Protein AF-A0A0P7I1W2-F1 (afdb_monomer)

pLDDT: mean 78.49, std 7.73, range [52.59, 88.12]

Radius of gyration: 16.08 Å; Cα contacts (8 Å, |Δi|>4): 115; chains: 1; bounding box: 38×24×48 Å

Solvent-accessible surface area (backbone atoms only — not comparable to full-atom values): 6612 Å² total; per-residue (Å²): 118,68,65,63,54,45,54,50,35,48,53,50,34,49,54,37,56,71,68,46,86,77,72,54,73,60,59,53,50,45,51,53,54,50,54,52,48,50,52,54,33,52,50,30,49,50,38,30,73,76,37,44,72,36,71,65,21,31,50,50,3,48,51,34,50,65,47,43,60,56,53,42,51,54,44,51,53,53,50,66,75,52,70,52,79,76,59,71,69,84,42,65,65,58,52,50,45,50,52,50,31,52,52,31,47,54,52,41,47,53,48,36,32,52,46,12,45,57,26,26,52,55,63,77,112

Organism: NCBI:txid154981

Structure (mmCIF, N/CA/C/O backbone):
data_AF-A0A0P7I1W2-F1
#
_entry.id   AF-A0A0P7I1W2-F1
#
loop_
_atom_site.group_PDB
_atom_site.id
_atom_site.type_symbol
_atom_site.label_atom_id
_atom_site.label_alt_id
_atom_site.label_comp_id
_atom_site.label_asym_id
_atom_site.label_entity_id
_atom_site.label_seq_id
_atom_site.pdbx_PDB_ins_code
_atom_site.Cartn_x
_atom_site.Cartn_y
_atom_site.Cartn_z
_atom_site.occupancy
_atom_site.B_iso_or_equiv
_atom_site.auth_seq_id
_atom_site.auth_comp_id
_atom_site.auth_asym_id
_atom_site.auth_atom_id
_atom_site.pdbx_PDB_model_num
ATOM 1 N N . MET A 1 1 ? 0.840 13.109 -11.749 1.00 54.84 1 MET A N 1
ATOM 2 C CA . MET A 1 1 ? -0.418 13.199 -10.965 1.00 54.84 1 MET A CA 1
ATOM 3 C C . MET A 1 1 ? -0.550 12.087 -9.918 1.00 54.84 1 MET A C 1
ATOM 5 O O . MET A 1 1 ? -1.004 12.370 -8.818 1.00 54.84 1 MET A O 1
ATOM 9 N N . THR A 1 2 ? -0.096 10.860 -10.191 1.00 66.50 2 THR A N 1
ATOM 10 C CA . THR A 1 2 ? -0.135 9.711 -9.257 1.00 66.50 2 THR A CA 1
ATOM 11 C C . THR A 1 2 ? 0.687 9.900 -7.969 1.00 66.50 2 THR A C 1
ATOM 13 O O . THR A 1 2 ? 0.259 9.456 -6.908 1.00 66.50 2 THR A O 1
ATOM 16 N N . TRP A 1 3 ? 1.806 10.633 -8.023 1.00 66.38 3 TRP A N 1
ATOM 17 C CA . TRP A 1 3 ? 2.705 10.883 -6.879 1.00 66.38 3 TRP A CA 1
ATOM 18 C C . TRP A 1 3 ? 2.076 11.669 -5.732 1.00 66.38 3 TRP A C 1
ATOM 20 O O . TRP A 1 3 ? 2.165 11.273 -4.572 1.00 66.38 3 TRP A O 1
ATOM 30 N N . LEU A 1 4 ? 1.413 12.778 -6.063 1.00 74.56 4 LEU A N 1
ATOM 31 C CA . LEU A 1 4 ? 0.773 13.643 -5.075 1.00 74.56 4 LEU A CA 1
ATOM 32 C C . LEU A 1 4 ? -0.343 12.884 -4.345 1.00 74.56 4 LEU A C 1
ATOM 34 O O . LEU A 1 4 ? -0.458 12.951 -3.125 1.00 74.56 4 LEU A O 1
ATOM 38 N N . ALA A 1 5 ? -1.130 12.111 -5.094 1.00 76.94 5 ALA A N 1
ATOM 39 C CA . ALA A 1 5 ? -2.203 11.295 -4.547 1.00 76.94 5 ALA A CA 1
ATOM 40 C C . ALA A 1 5 ? -1.674 10.134 -3.683 1.00 76.94 5 ALA A C 1
ATOM 42 O O . ALA A 1 5 ? -2.264 9.838 -2.642 1.00 76.94 5 ALA A O 1
ATOM 43 N N . LEU A 1 6 ? -0.537 9.524 -4.044 1.00 76.75 6 LEU A N 1
ATOM 44 C CA . LEU A 1 6 ? 0.138 8.525 -3.210 1.00 76.75 6 LEU A CA 1
ATOM 45 C C . LEU A 1 6 ? 0.609 9.146 -1.881 1.00 76.75 6 LEU A C 1
ATOM 47 O O . LEU A 1 6 ? 0.318 8.609 -0.817 1.00 76.75 6 LEU A O 1
ATOM 51 N N . LEU A 1 7 ? 1.248 10.319 -1.906 1.00 77.56 7 LEU A N 1
ATOM 52 C CA . LEU A 1 7 ? 1.680 11.026 -0.690 1.00 77.56 7 LEU A CA 1
ATOM 53 C C . LEU A 1 7 ? 0.501 11.437 0.206 1.00 77.56 7 LEU A C 1
ATOM 55 O O . LEU A 1 7 ? 0.543 11.235 1.420 1.00 77.56 7 LEU A O 1
ATOM 59 N N . LEU A 1 8 ? -0.574 11.962 -0.383 1.00 82.94 8 LEU A N 1
ATOM 60 C CA . LEU A 1 8 ? -1.772 12.373 0.353 1.00 82.94 8 LEU A CA 1
ATOM 61 C C . LEU A 1 8 ? -2.474 11.180 1.011 1.00 82.94 8 LEU A C 1
ATOM 63 O O . LEU A 1 8 ? -2.776 11.230 2.202 1.00 82.94 8 LEU A O 1
ATOM 67 N N . THR A 1 9 ? -2.689 10.084 0.278 1.00 82.19 9 THR A N 1
ATOM 68 C CA . THR A 1 9 ? -3.310 8.864 0.834 1.00 82.19 9 THR A CA 1
ATOM 69 C C . THR A 1 9 ? -2.477 8.256 1.962 1.00 82.19 9 THR A C 1
ATOM 71 O O . THR A 1 9 ? -3.031 7.772 2.949 1.00 82.19 9 THR A O 1
ATOM 74 N N . SER A 1 10 ? -1.154 8.376 1.881 1.00 80.25 10 SER A N 1
ATOM 75 C CA . SER A 1 10 ? -0.213 7.966 2.930 1.00 80.25 10 SER A CA 1
ATOM 76 C C . SER A 1 10 ? -0.321 8.810 4.189 1.00 80.25 10 SER A C 1
ATOM 78 O O . SER A 1 10 ? -0.416 8.273 5.293 1.00 80.25 10 SER A O 1
ATOM 80 N N . ALA A 1 11 ? -0.346 10.134 4.026 1.00 82.75 11 ALA A N 1
ATOM 81 C CA . ALA A 1 11 ? -0.528 11.066 5.129 1.00 82.75 11 ALA A CA 1
ATOM 82 C C . ALA A 1 11 ? -1.878 10.834 5.824 1.00 82.75 11 ALA A C 1
ATOM 84 O O . ALA A 1 11 ? -1.945 10.785 7.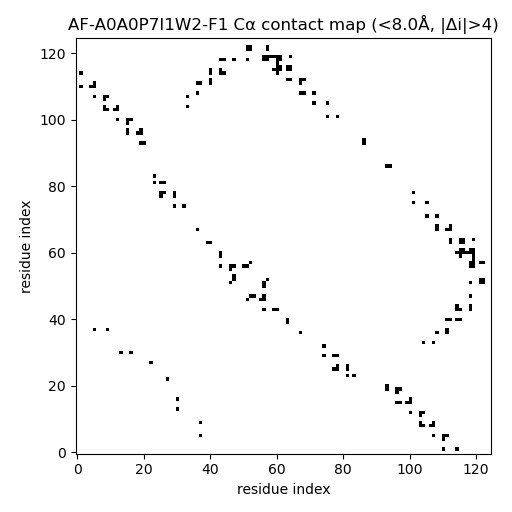053 1.00 82.75 11 ALA A O 1
ATOM 85 N N . ILE A 1 12 ? -2.942 10.602 5.047 1.00 86.50 12 ILE A N 1
ATOM 86 C CA . ILE A 1 12 ? -4.278 10.275 5.559 1.00 86.50 12 ILE A CA 1
ATOM 87 C C . ILE A 1 12 ? -4.262 8.948 6.329 1.00 86.50 12 ILE A C 1
ATOM 89 O O . ILE A 1 12 ? -4.732 8.904 7.466 1.00 86.50 12 ILE A O 1
ATOM 93 N N . ALA A 1 13 ? -3.682 7.882 5.767 1.00 84.69 13 ALA A N 1
ATOM 94 C CA . ALA A 1 13 ? -3.560 6.590 6.446 1.00 84.69 13 ALA A CA 1
ATOM 95 C C . ALA A 1 13 ? -2.760 6.703 7.758 1.00 84.69 13 ALA A C 1
ATOM 97 O O . ALA A 1 13 ? -3.140 6.105 8.766 1.00 84.69 13 ALA A O 1
ATOM 98 N N . GLY A 1 14 ? -1.705 7.525 7.772 1.00 82.88 14 GLY A N 1
ATOM 99 C CA . GLY A 1 14 ? -0.946 7.868 8.973 1.00 82.88 14 GLY A CA 1
ATOM 100 C C . GLY A 1 14 ? -1.796 8.565 10.027 1.00 82.88 14 GLY A C 1
ATOM 101 O O . GLY A 1 14 ? -1.882 8.090 11.159 1.00 82.88 14 GLY A O 1
ATOM 102 N N . MET A 1 15 ? -2.486 9.648 9.665 1.00 88.12 15 MET A N 1
ATOM 103 C CA . MET A 1 15 ? -3.370 10.372 10.585 1.00 88.12 15 MET A CA 1
ATOM 104 C C . MET A 1 15 ? -4.460 9.467 11.174 1.00 88.12 15 MET A C 1
ATOM 106 O O . MET A 1 15 ? -4.698 9.496 12.383 1.00 88.12 15 MET A O 1
ATOM 110 N N . LEU A 1 16 ? -5.080 8.621 10.346 1.00 86.12 16 LEU A N 1
ATOM 111 C CA . LEU A 1 16 ? -6.083 7.649 10.782 1.00 86.12 16 LEU A CA 1
ATOM 112 C C . LEU A 1 16 ? -5.489 6.635 11.762 1.00 86.12 16 LEU A C 1
ATOM 114 O O . LEU A 1 16 ? -6.056 6.424 12.833 1.00 86.12 16 LEU A O 1
ATOM 118 N N . TYR A 1 17 ? -4.310 6.084 11.463 1.00 85.19 17 TYR A N 1
ATOM 119 C CA . TYR A 1 17 ? -3.590 5.196 12.376 1.00 85.19 17 TYR A CA 1
ATOM 120 C C . TYR A 1 17 ? -3.315 5.858 13.734 1.00 85.19 17 TYR A C 1
ATOM 122 O O . TYR A 1 17 ? -3.515 5.231 14.778 1.00 85.19 17 TYR A O 1
ATOM 130 N N . TYR A 1 18 ? -2.930 7.140 13.751 1.00 85.31 18 TYR A N 1
ATOM 131 C CA . TYR A 1 18 ? -2.705 7.864 15.002 1.00 85.31 18 TYR A CA 1
ATOM 132 C C . TYR A 1 18 ? -3.986 8.080 15.823 1.00 85.31 18 TYR A C 1
ATOM 134 O O . TYR A 1 18 ? -3.926 8.052 17.055 1.00 85.31 18 TYR A O 1
ATOM 142 N N . LYS A 1 19 ? -5.142 8.227 15.163 1.00 84.88 19 LYS A N 1
ATOM 143 C CA . LYS A 1 19 ? -6.465 8.402 15.792 1.00 84.88 19 LYS A CA 1
ATOM 144 C C . LYS A 1 19 ? -7.087 7.102 16.324 1.00 84.88 19 LYS A C 1
ATOM 146 O O . LYS A 1 19 ? -8.012 7.171 17.138 1.00 84.88 19 LYS A O 1
ATOM 151 N N . ILE A 1 20 ? -6.588 5.933 15.912 1.00 81.12 20 ILE A N 1
ATOM 152 C CA . ILE A 1 20 ? -7.013 4.635 16.453 1.00 81.12 20 ILE A CA 1
ATOM 153 C C . ILE A 1 20 ? -6.478 4.495 17.887 1.00 81.12 20 ILE A C 1
ATOM 155 O O . ILE A 1 20 ? -5.266 4.359 18.098 1.00 81.12 20 ILE A O 1
ATOM 159 N N . LYS A 1 21 ? -7.389 4.505 18.874 1.00 73.12 21 LYS A N 1
ATOM 160 C CA . LYS A 1 21 ? -7.049 4.410 20.309 1.00 73.12 21 LYS A CA 1
ATOM 161 C C . LYS A 1 21 ? -6.487 3.038 20.684 1.00 73.12 21 LYS A C 1
ATOM 163 O O . LYS A 1 21 ? -5.510 2.945 21.420 1.00 73.12 21 LYS A O 1
ATOM 168 N N . VAL A 1 22 ? -7.088 1.964 20.169 1.00 73.50 22 VAL A N 1
ATOM 169 C CA . VAL A 1 22 ? -6.646 0.585 20.421 1.00 73.50 22 VAL A CA 1
ATOM 170 C C . VAL A 1 22 ? -5.996 0.050 19.157 1.00 73.50 22 VAL A C 1
ATOM 172 O O . VAL A 1 22 ? -6.685 -0.186 18.171 1.00 73.50 22 VAL A O 1
ATOM 175 N N . ARG A 1 23 ? -4.674 -0.157 19.186 1.00 74.94 23 ARG A N 1
ATOM 176 C CA . ARG A 1 23 ? -3.897 -0.639 18.032 1.00 74.94 23 ARG A CA 1
ATOM 177 C C . ARG A 1 23 ? -3.497 -2.108 18.208 1.00 74.94 23 ARG A C 1
ATOM 179 O O . ARG A 1 23 ? -2.416 -2.393 18.750 1.00 74.94 23 ARG A O 1
ATOM 186 N N . PRO A 1 24 ? -4.345 -3.061 17.766 1.00 75.69 24 PRO A N 1
ATOM 187 C CA . PRO A 1 24 ? -3.978 -4.466 17.722 1.00 75.69 24 PRO A CA 1
ATOM 188 C C . PRO A 1 24 ? -2.647 -4.647 16.993 1.00 75.69 24 PRO A C 1
ATOM 190 O O . PRO A 1 24 ? -2.320 -3.898 16.071 1.00 75.69 24 PRO A O 1
ATOM 193 N N . ARG A 1 25 ? -1.884 -5.675 17.376 1.00 79.06 25 ARG A N 1
ATOM 194 C CA . ARG A 1 25 ? -0.582 -5.987 16.761 1.00 79.06 25 ARG A CA 1
ATOM 195 C C . ARG A 1 25 ? -0.670 -6.071 15.232 1.00 79.06 25 ARG A C 1
ATOM 197 O O . ARG A 1 25 ? 0.234 -5.613 14.550 1.00 79.06 25 ARG A O 1
ATOM 204 N N . ARG A 1 26 ? -1.792 -6.567 14.703 1.00 78.88 26 ARG A N 1
ATOM 205 C CA . ARG A 1 26 ? -2.051 -6.658 13.260 1.00 78.88 26 ARG A CA 1
ATOM 206 C C . ARG A 1 26 ? -2.199 -5.299 12.565 1.00 78.88 26 ARG A C 1
ATOM 208 O O . ARG A 1 26 ? -1.634 -5.110 11.502 1.00 78.88 26 ARG A O 1
ATOM 215 N N . VAL A 1 27 ? -2.859 -4.329 13.202 1.00 78.12 27 VAL A N 1
ATOM 216 C CA . VAL A 1 27 ? -2.985 -2.949 12.684 1.00 78.12 27 VAL A CA 1
ATOM 217 C C . VAL A 1 27 ? -1.626 -2.250 12.663 1.00 78.12 27 VAL A C 1
ATOM 219 O O . VAL A 1 27 ? -1.312 -1.520 11.731 1.00 78.12 27 VAL A O 1
ATOM 222 N N . ARG A 1 28 ? -0.788 -2.524 13.671 1.00 82.00 28 ARG A N 1
ATOM 223 C CA . ARG A 1 28 ? 0.616 -2.092 13.699 1.00 82.00 28 ARG A CA 1
ATOM 224 C C . ARG A 1 28 ? 1.414 -2.667 12.531 1.00 82.00 28 ARG A C 1
ATOM 226 O O . ARG A 1 28 ? 2.087 -1.915 11.842 1.00 82.00 28 ARG A O 1
ATOM 233 N N . ILE A 1 29 ? 1.326 -3.978 12.307 1.00 83.12 29 ILE A N 1
ATOM 234 C CA . ILE A 1 29 ? 2.027 -4.652 11.204 1.00 83.12 29 ILE A CA 1
ATOM 235 C C . ILE A 1 29 ? 1.579 -4.076 9.858 1.00 83.12 29 ILE A C 1
ATOM 237 O O . ILE A 1 29 ? 2.426 -3.664 9.074 1.00 83.12 29 ILE A O 1
ATOM 241 N N . SER A 1 30 ? 0.268 -3.956 9.644 1.00 82.69 30 SER A N 1
ATOM 242 C CA . SER A 1 30 ? -0.314 -3.352 8.442 1.00 82.69 30 SER A CA 1
ATOM 243 C C . SER A 1 30 ? 0.213 -1.940 8.171 1.00 82.69 30 SER A C 1
ATOM 245 O O . SER A 1 30 ? 0.600 -1.608 7.051 1.00 82.69 30 SER A O 1
ATOM 247 N N . PHE A 1 31 ? 0.316 -1.116 9.217 1.00 81.88 31 PHE A N 1
ATOM 248 C CA . PHE A 1 31 ? 0.881 0.223 9.101 1.00 81.88 31 PHE A CA 1
ATOM 249 C C . PHE A 1 31 ? 2.336 0.201 8.601 1.00 81.88 31 PHE A C 1
ATOM 251 O O . PHE A 1 31 ? 2.664 0.912 7.653 1.00 81.88 31 PHE A O 1
ATOM 258 N N . TYR A 1 32 ? 3.199 -0.646 9.176 1.00 83.44 32 TYR A N 1
ATOM 259 C CA . TYR A 1 32 ? 4.595 -0.766 8.733 1.00 83.44 32 TYR A CA 1
ATOM 260 C C . TYR A 1 32 ? 4.727 -1.337 7.318 1.00 83.44 32 TYR A C 1
ATOM 262 O O . TYR A 1 32 ? 5.548 -0.847 6.544 1.00 83.44 32 TYR A O 1
ATOM 270 N N . VAL A 1 33 ? 3.898 -2.320 6.953 1.00 83.12 33 VAL A N 1
ATOM 271 C CA . VAL A 1 33 ? 3.821 -2.837 5.576 1.00 83.12 33 VAL A CA 1
ATOM 272 C C . VAL A 1 33 ? 3.497 -1.700 4.606 1.00 83.12 33 VAL A C 1
ATOM 274 O O . VAL A 1 33 ? 4.138 -1.569 3.565 1.00 83.12 33 VAL A O 1
ATOM 277 N N . GLY A 1 34 ? 2.576 -0.812 4.983 1.00 76.50 34 GLY A N 1
ATOM 278 C CA . GLY A 1 34 ? 2.259 0.379 4.206 1.00 76.50 34 GLY A CA 1
ATOM 279 C C . GLY A 1 34 ? 3.417 1.343 4.002 1.00 76.50 34 GLY A C 1
ATOM 280 O O . GLY A 1 34 ? 3.611 1.830 2.890 1.00 76.50 34 GLY A O 1
ATOM 281 N N . VAL A 1 35 ? 4.209 1.585 5.046 1.00 80.44 35 VAL A N 1
ATOM 282 C CA . VAL A 1 35 ? 5.410 2.432 4.964 1.00 80.44 35 VAL A CA 1
ATOM 283 C C . VAL A 1 35 ? 6.447 1.830 4.009 1.00 80.44 35 VAL A C 1
ATOM 285 O O . VAL A 1 35 ? 7.016 2.547 3.188 1.00 80.44 35 VAL A O 1
ATOM 288 N N . ILE A 1 36 ? 6.664 0.514 4.065 1.00 82.38 36 ILE A N 1
ATOM 289 C CA . ILE A 1 36 ? 7.610 -0.175 3.172 1.00 82.38 36 ILE A CA 1
ATOM 290 C C . ILE A 1 36 ? 7.148 -0.081 1.713 1.00 82.38 36 ILE A C 1
ATOM 292 O O . ILE A 1 36 ? 7.942 0.204 0.817 1.00 82.38 36 ILE A O 1
ATOM 296 N N . GLN A 1 37 ? 5.853 -0.266 1.473 1.00 77.69 37 GLN A N 1
ATOM 297 C CA . GLN A 1 37 ? 5.261 -0.219 0.138 1.00 77.69 37 GLN A CA 1
ATOM 298 C C . GLN A 1 37 ? 5.322 1.173 -0.493 1.00 77.69 37 GLN A C 1
ATOM 300 O O . GLN A 1 37 ? 5.584 1.302 -1.686 1.00 77.69 37 GLN A O 1
ATOM 305 N N . LEU A 1 38 ? 5.169 2.221 0.317 1.00 76.75 38 LEU A N 1
ATOM 306 C CA . LEU A 1 38 ? 5.456 3.596 -0.088 1.00 76.75 38 LEU A CA 1
ATOM 307 C C . LEU A 1 38 ? 6.902 3.798 -0.516 1.00 76.75 38 LEU A C 1
ATOM 309 O O . LEU A 1 38 ? 7.151 4.429 -1.544 1.00 76.75 38 LEU A O 1
ATOM 313 N N . GLY A 1 39 ? 7.844 3.267 0.267 1.00 80.38 39 GLY A N 1
ATOM 314 C CA . GLY A 1 39 ? 9.266 3.315 -0.056 1.00 80.38 39 GLY A CA 1
ATOM 315 C C . GLY A 1 39 ? 9.554 2.662 -1.407 1.00 80.38 39 GLY A C 1
ATOM 316 O O . GLY A 1 39 ? 10.172 3.285 -2.265 1.00 80.38 39 GLY A O 1
ATOM 317 N N . LEU A 1 40 ? 9.025 1.457 -1.634 1.00 78.19 40 LEU A N 1
ATOM 318 C CA . LEU A 1 40 ? 9.159 0.719 -2.897 1.00 78.19 40 LEU A CA 1
ATOM 319 C C . LEU A 1 40 ? 8.518 1.448 -4.087 1.00 78.19 40 LEU A C 1
ATOM 321 O O . LEU A 1 40 ? 9.137 1.555 -5.148 1.00 78.19 40 LEU A O 1
ATOM 325 N N . GLY A 1 41 ? 7.307 1.988 -3.920 1.00 75.56 41 GLY A N 1
ATOM 326 C CA . GLY A 1 41 ? 6.639 2.776 -4.958 1.00 75.56 41 GLY A CA 1
ATOM 327 C C . GLY A 1 41 ? 7.423 4.043 -5.314 1.00 75.56 41 GLY A C 1
ATOM 328 O O . GLY A 1 41 ? 7.606 4.354 -6.489 1.00 75.56 41 GLY A O 1
ATOM 329 N N . SER A 1 42 ? 7.970 4.733 -4.311 1.00 78.19 42 SER A N 1
ATOM 330 C CA . SER A 1 42 ? 8.790 5.939 -4.503 1.00 78.19 42 SER A CA 1
ATOM 331 C C . SER A 1 42 ? 10.146 5.627 -5.147 1.00 78.19 42 SER A C 1
ATOM 333 O O . SER A 1 42 ? 10.628 6.388 -5.977 1.00 78.19 42 SER A O 1
ATOM 335 N N . LEU A 1 43 ? 10.753 4.482 -4.824 1.00 77.19 43 LEU A N 1
ATOM 336 C CA . LEU A 1 43 ? 11.964 3.991 -5.491 1.00 77.19 43 LEU A CA 1
ATOM 337 C C . LEU A 1 43 ? 11.710 3.672 -6.966 1.00 77.19 43 LEU A C 1
ATOM 339 O O . LEU A 1 43 ? 12.501 4.055 -7.825 1.00 77.19 43 LEU A O 1
ATOM 343 N N . SER A 1 44 ? 10.577 3.029 -7.260 1.00 77.00 44 SER A N 1
ATOM 344 C CA . SER A 1 44 ? 10.150 2.730 -8.635 1.00 77.00 44 SER A CA 1
ATOM 345 C C . SER A 1 44 ? 9.942 4.009 -9.446 1.00 77.00 44 SER A C 1
ATOM 347 O O . SER A 1 44 ? 10.364 4.078 -10.599 1.00 77.00 44 SER A O 1
ATOM 349 N N . ALA A 1 45 ? 9.356 5.037 -8.819 1.00 73.62 45 ALA A N 1
ATOM 350 C CA . ALA A 1 45 ? 9.249 6.399 -9.348 1.00 73.62 45 ALA A CA 1
ATOM 351 C C . ALA A 1 45 ? 10.584 6.943 -9.809 1.00 73.62 45 ALA A C 1
ATOM 353 O O . ALA A 1 45 ? 10.751 7.412 -10.928 1.00 73.62 45 ALA A O 1
ATOM 354 N N . LEU A 1 46 ? 11.527 6.915 -8.874 1.00 78.88 46 LEU A N 1
ATOM 355 C CA . LEU A 1 46 ? 12.752 7.658 -8.990 1.00 78.88 46 LEU A CA 1
ATOM 356 C C . LEU A 1 46 ? 13.618 7.002 -10.058 1.00 78.88 46 LEU A C 1
ATOM 358 O O . LEU A 1 46 ? 14.083 7.682 -10.969 1.00 78.88 46 LEU A O 1
ATOM 362 N N . ALA A 1 47 ? 13.722 5.670 -10.012 1.00 75.12 47 ALA A N 1
ATOM 363 C CA . ALA A 1 47 ? 14.423 4.879 -11.014 1.00 75.12 47 ALA A CA 1
ATOM 364 C C . ALA A 1 47 ? 13.899 5.158 -12.433 1.00 75.12 47 ALA A C 1
ATOM 366 O O . ALA A 1 47 ? 14.685 5.401 -13.347 1.00 75.12 47 ALA A O 1
ATOM 367 N N . THR A 1 48 ? 12.579 5.217 -12.611 1.00 74.75 48 THR A N 1
ATOM 368 C CA . THR A 1 48 ? 11.970 5.455 -13.930 1.00 74.75 48 THR A CA 1
ATOM 369 C C . THR A 1 48 ? 12.054 6.899 -14.401 1.00 74.75 48 THR A C 1
ATOM 371 O O . THR A 1 48 ? 12.193 7.126 -15.597 1.00 74.75 48 THR A O 1
ATOM 374 N N . THR A 1 49 ? 12.046 7.880 -13.495 1.00 77.50 49 THR A N 1
ATOM 375 C CA . THR A 1 49 ? 12.288 9.284 -13.870 1.00 77.50 49 THR A CA 1
ATOM 376 C C . THR A 1 49 ? 13.735 9.560 -14.275 1.00 77.50 49 THR A C 1
ATOM 378 O O . THR A 1 49 ? 13.964 10.384 -15.153 1.00 77.50 49 THR A O 1
ATOM 381 N N . ILE A 1 50 ? 14.707 8.881 -13.654 1.00 79.75 50 ILE A N 1
ATOM 382 C CA . ILE A 1 50 ? 16.137 9.086 -13.928 1.00 79.75 50 ILE A CA 1
ATOM 383 C C . ILE A 1 50 ? 16.583 8.267 -15.146 1.00 79.75 50 ILE A C 1
ATOM 385 O O . ILE A 1 50 ? 17.354 8.755 -15.968 1.00 79.75 50 ILE A O 1
ATOM 389 N N . ALA A 1 51 ? 16.113 7.023 -15.269 1.00 73.31 51 ALA A N 1
ATOM 390 C CA . ALA A 1 51 ? 16.507 6.109 -16.335 1.00 73.31 51 ALA A CA 1
ATOM 391 C C . ALA A 1 51 ? 15.339 5.166 -16.707 1.00 73.31 51 ALA A C 1
ATOM 393 O O . ALA A 1 51 ? 15.262 4.039 -16.201 1.00 73.31 51 ALA A O 1
ATOM 394 N N . PRO A 1 52 ? 14.418 5.598 -17.589 1.00 68.69 52 PRO A N 1
ATOM 395 C CA . PRO A 1 52 ? 13.143 4.913 -17.830 1.00 68.69 52 PRO A CA 1
ATOM 396 C C . PRO A 1 52 ? 13.274 3.502 -18.420 1.00 68.69 52 PRO A C 1
ATOM 398 O O . PRO A 1 52 ? 12.448 2.653 -18.114 1.00 68.69 52 PRO A O 1
ATOM 401 N N . ILE A 1 53 ? 14.329 3.231 -19.195 1.00 74.12 53 ILE A N 1
ATOM 402 C CA . ILE A 1 53 ? 14.558 1.943 -19.888 1.00 74.12 53 ILE A CA 1
ATOM 403 C C . ILE A 1 53 ? 15.745 1.183 -19.260 1.00 74.12 53 ILE A C 1
ATOM 405 O O . ILE A 1 53 ? 16.343 0.293 -19.858 1.00 74.12 53 ILE A O 1
ATOM 409 N N . SER A 1 54 ? 16.164 1.547 -18.043 1.00 76.50 54 SER A N 1
ATOM 410 C CA . SER A 1 54 ? 17.252 0.810 -17.396 1.00 76.50 54 SER A CA 1
ATOM 411 C C . SER A 1 54 ? 16.771 -0.567 -16.915 1.00 76.50 54 SER A C 1
ATOM 413 O O . SER A 1 54 ? 15.646 -0.676 -16.416 1.00 76.50 54 SER A O 1
ATOM 415 N N . PRO A 1 55 ? 17.623 -1.611 -16.953 1.00 76.19 55 PRO A N 1
ATOM 416 C CA . PRO A 1 55 ? 17.283 -2.928 -16.409 1.00 76.19 55 PRO A CA 1
ATOM 417 C C . PRO A 1 55 ? 16.817 -2.858 -14.950 1.00 76.19 55 PRO A C 1
ATOM 419 O O . PRO A 1 55 ? 15.930 -3.597 -14.536 1.00 76.19 55 PRO A O 1
ATOM 422 N N . ILE A 1 56 ? 17.380 -1.924 -14.178 1.00 77.88 56 ILE A N 1
ATOM 423 C CA . ILE A 1 56 ? 17.038 -1.694 -12.772 1.00 77.88 56 ILE A CA 1
ATOM 424 C C . ILE A 1 56 ? 15.593 -1.195 -12.643 1.00 77.88 56 ILE A C 1
ATOM 426 O O . ILE A 1 56 ? 14.830 -1.733 -11.841 1.00 77.88 56 ILE A O 1
ATOM 430 N N . SER A 1 57 ? 15.191 -0.220 -13.461 1.00 72.38 57 SER A N 1
ATOM 431 C CA . SER A 1 57 ? 13.818 0.299 -13.502 1.00 72.38 57 SER A CA 1
ATOM 432 C C . SER A 1 57 ? 12.811 -0.793 -13.873 1.00 72.38 57 SER A C 1
ATOM 434 O O . SER A 1 57 ? 11.757 -0.899 -13.245 1.00 72.38 57 SER A O 1
ATOM 436 N N . CYS A 1 58 ? 13.173 -1.663 -1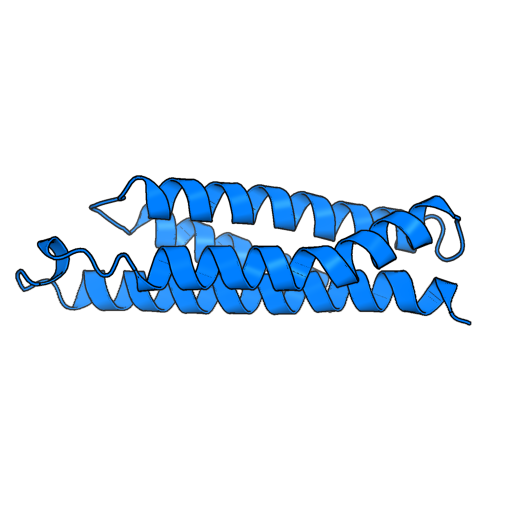4.820 1.00 78.25 58 CYS A N 1
ATOM 437 C CA . CYS A 1 58 ? 12.342 -2.783 -15.259 1.00 78.25 58 CYS A CA 1
ATOM 438 C C . CYS A 1 58 ? 12.187 -3.868 -14.195 1.00 78.25 58 CYS A C 1
ATOM 440 O O . CYS A 1 58 ? 11.082 -4.363 -13.975 1.00 78.25 58 CYS A O 1
ATOM 442 N N . VAL A 1 59 ? 13.272 -4.211 -13.497 1.00 80.44 59 VAL A N 1
ATOM 443 C CA . VAL A 1 59 ? 13.241 -5.185 -12.399 1.00 80.44 59 VAL A CA 1
ATOM 444 C C . VAL A 1 59 ? 12.387 -4.657 -11.250 1.00 80.44 59 VAL A C 1
ATOM 446 O O . VAL A 1 59 ? 11.501 -5.362 -10.778 1.00 80.44 59 VAL A O 1
ATOM 449 N N . ILE A 1 60 ? 12.593 -3.409 -10.824 1.00 80.31 60 ILE A N 1
ATOM 450 C CA . ILE A 1 60 ? 11.846 -2.819 -9.704 1.00 80.31 60 ILE A CA 1
ATOM 451 C C . ILE A 1 60 ? 10.355 -2.663 -10.059 1.00 80.31 60 ILE A C 1
ATOM 453 O O . ILE A 1 60 ? 9.491 -3.013 -9.251 1.00 80.31 60 ILE A O 1
ATOM 457 N N . GLY A 1 61 ? 10.044 -2.190 -11.271 1.00 78.31 61 GLY A N 1
ATOM 458 C CA . GLY A 1 61 ? 8.674 -2.100 -11.778 1.00 78.31 61 GLY A CA 1
ATOM 459 C C . GLY A 1 61 ? 7.995 -3.468 -11.851 1.00 78.31 61 GLY A C 1
ATOM 460 O O . GLY A 1 61 ? 6.915 -3.646 -11.292 1.00 78.31 61 GLY A O 1
ATOM 461 N N . GLY A 1 62 ? 8.654 -4.460 -12.458 1.00 80.88 62 GLY A N 1
ATOM 462 C CA . GLY A 1 62 ? 8.116 -5.812 -12.622 1.00 80.88 62 GLY A CA 1
ATOM 463 C C . GLY A 1 62 ? 7.888 -6.525 -11.291 1.00 80.88 62 GLY A C 1
ATOM 464 O O . GLY A 1 62 ? 6.799 -7.034 -11.038 1.00 80.88 62 GLY A O 1
ATOM 465 N N . VAL A 1 63 ? 8.871 -6.496 -10.388 1.00 82.25 63 VAL A N 1
ATOM 466 C CA . VAL A 1 63 ? 8.733 -7.047 -9.030 1.00 82.25 63 VAL A CA 1
ATOM 467 C C . VAL A 1 63 ? 7.557 -6.392 -8.305 1.00 82.25 63 VAL A C 1
ATOM 469 O O . VAL A 1 63 ? 6.736 -7.084 -7.702 1.00 82.25 63 VAL A O 1
ATOM 472 N N . GLY A 1 64 ? 7.424 -5.070 -8.413 1.00 81.38 64 GLY A N 1
ATOM 473 C CA . GLY A 1 64 ? 6.301 -4.335 -7.850 1.00 81.38 64 GLY A CA 1
ATOM 474 C C 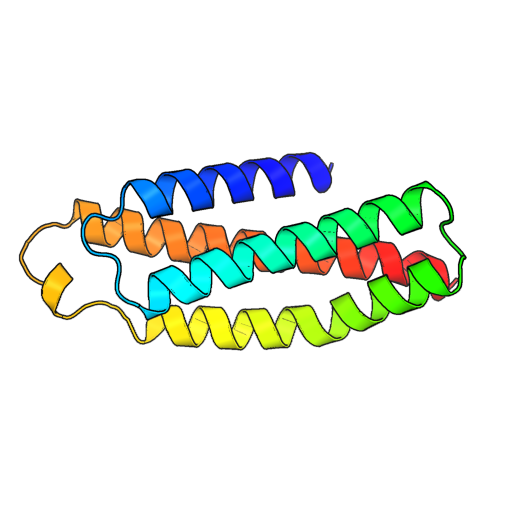. GLY A 1 64 ? 4.943 -4.762 -8.412 1.00 81.38 64 GLY A C 1
ATOM 475 O O . GLY A 1 64 ? 4.009 -4.947 -7.640 1.00 81.38 64 GLY A O 1
ATOM 476 N N . VAL A 1 65 ? 4.827 -5.000 -9.720 1.00 84.94 65 VAL A N 1
ATOM 477 C CA . VAL A 1 65 ? 3.581 -5.456 -10.364 1.00 84.94 65 VAL A CA 1
ATOM 478 C C . VAL A 1 65 ? 3.092 -6.793 -9.797 1.00 84.94 65 VAL A C 1
ATOM 480 O O . VAL A 1 65 ? 1.900 -6.934 -9.518 1.00 84.94 65 VAL A O 1
ATOM 483 N N . TYR A 1 66 ? 3.993 -7.754 -9.572 1.00 83.00 66 TYR A N 1
ATOM 484 C CA . TYR A 1 66 ? 3.625 -9.088 -9.080 1.00 83.00 66 TYR A CA 1
ATOM 485 C C . TYR A 1 66 ? 3.491 -9.163 -7.554 1.00 83.00 66 TYR A C 1
ATOM 487 O O . TYR A 1 66 ? 2.606 -9.848 -7.041 1.00 83.00 66 TYR A O 1
ATOM 495 N N . ILE A 1 67 ? 4.336 -8.449 -6.806 1.00 84.31 67 ILE A N 1
ATOM 496 C CA . ILE A 1 67 ? 4.341 -8.504 -5.338 1.00 84.31 67 ILE A CA 1
ATOM 497 C C . ILE A 1 67 ? 3.241 -7.621 -4.731 1.00 84.31 67 ILE A C 1
ATOM 499 O O . ILE A 1 67 ? 2.622 -8.006 -3.735 1.00 84.31 67 ILE A O 1
ATOM 503 N N . ASN A 1 68 ? 2.948 -6.458 -5.324 1.00 84.75 68 ASN A N 1
ATOM 504 C CA . ASN A 1 68 ? 1.940 -5.522 -4.820 1.00 84.75 68 ASN A CA 1
ATOM 505 C C . ASN A 1 68 ? 0.559 -6.168 -4.572 1.00 84.75 68 ASN A C 1
ATOM 507 O O . ASN A 1 68 ? 0.047 -5.997 -3.461 1.00 84.75 68 ASN A O 1
ATOM 511 N N . PRO A 1 69 ? -0.052 -6.932 -5.503 1.00 82.00 69 PRO A N 1
ATOM 512 C CA . PRO A 1 69 ? -1.352 -7.565 -5.263 1.00 82.00 69 PRO A CA 1
ATOM 513 C C . PRO A 1 69 ? -1.310 -8.623 -4.150 1.00 82.00 69 PRO A C 1
ATOM 515 O O . PRO A 1 69 ? -2.257 -8.710 -3.370 1.00 82.00 69 PRO A O 1
ATOM 518 N N . ILE A 1 70 ? -0.208 -9.370 -4.008 1.00 86.25 70 ILE A N 1
ATOM 519 C CA . ILE A 1 70 ? -0.046 -10.375 -2.943 1.00 86.25 70 ILE A CA 1
ATOM 520 C C . ILE A 1 70 ? 0.005 -9.692 -1.572 1.00 86.25 70 ILE A C 1
ATOM 522 O O . ILE A 1 70 ? -0.733 -10.070 -0.662 1.00 86.25 70 ILE A O 1
ATOM 526 N N . ILE A 1 71 ? 0.823 -8.643 -1.430 1.00 83.81 71 ILE A N 1
ATOM 527 C CA . ILE A 1 71 ? 0.910 -7.867 -0.183 1.00 83.81 71 ILE A CA 1
ATOM 528 C C . ILE A 1 71 ? -0.439 -7.215 0.143 1.00 83.81 71 ILE A C 1
ATOM 530 O O . ILE A 1 71 ? -0.860 -7.226 1.297 1.00 83.81 71 ILE A O 1
ATOM 534 N N . THR A 1 72 ? -1.135 -6.695 -0.871 1.00 84.44 72 THR A N 1
ATOM 535 C CA . THR A 1 72 ? -2.471 -6.097 -0.720 1.00 84.44 72 THR A CA 1
ATOM 536 C C . THR A 1 72 ? -3.473 -7.105 -0.172 1.00 84.44 72 THR A C 1
ATOM 538 O O . THR A 1 72 ? -4.196 -6.805 0.775 1.00 84.44 72 THR A O 1
ATOM 541 N N . LEU A 1 73 ? -3.499 -8.318 -0.731 1.00 84.81 73 LEU A N 1
ATOM 542 C CA . LEU A 1 73 ? -4.400 -9.374 -0.286 1.00 84.81 73 LEU A CA 1
ATOM 543 C C . LEU A 1 73 ? -4.124 -9.759 1.171 1.00 84.81 73 LEU A C 1
ATOM 545 O O . LEU A 1 73 ? -5.052 -9.826 1.977 1.00 84.81 73 LEU A O 1
ATOM 549 N N . ILE A 1 74 ? -2.851 -9.962 1.522 1.00 85.50 74 ILE A N 1
ATOM 550 C CA . ILE A 1 74 ? -2.442 -10.302 2.889 1.00 85.50 74 ILE A CA 1
ATOM 551 C C . ILE A 1 74 ? -2.853 -9.191 3.859 1.00 85.50 74 ILE A C 1
ATOM 553 O O . ILE A 1 74 ? -3.431 -9.486 4.904 1.00 85.50 74 ILE A O 1
ATOM 557 N N . ASP A 1 75 ? -2.605 -7.925 3.516 1.00 84.19 75 ASP A N 1
ATOM 558 C CA . ASP A 1 75 ? -2.916 -6.790 4.385 1.00 84.19 75 ASP A CA 1
ATOM 559 C C . ASP A 1 75 ? -4.425 -6.618 4.598 1.00 84.19 75 ASP A C 1
ATOM 561 O O . ASP A 1 75 ? -4.890 -6.487 5.731 1.00 84.19 75 ASP A O 1
ATOM 565 N N . VAL A 1 76 ? -5.216 -6.706 3.525 1.00 82.25 76 VAL A N 1
ATOM 566 C CA . VAL A 1 76 ? -6.680 -6.599 3.591 1.00 82.25 76 VAL A CA 1
ATOM 567 C C . VAL A 1 76 ? -7.276 -7.741 4.411 1.00 82.25 76 VAL A C 1
ATOM 569 O O . VAL A 1 76 ? -8.081 -7.488 5.307 1.00 82.25 76 VAL A O 1
ATOM 572 N N . VAL A 1 77 ? -6.851 -8.988 4.186 1.00 83.88 77 VAL A N 1
ATOM 573 C CA . VAL A 1 77 ? -7.303 -10.141 4.987 1.00 83.88 77 VAL A CA 1
ATOM 574 C C . VAL A 1 77 ? -6.903 -9.970 6.456 1.00 83.88 77 VAL A C 1
ATOM 576 O O . VAL A 1 77 ? -7.702 -10.214 7.367 1.00 83.88 77 VAL A O 1
ATOM 579 N N . MET A 1 78 ? -5.685 -9.490 6.711 1.00 81.88 78 MET A N 1
ATOM 580 C CA . MET A 1 78 ? -5.186 -9.252 8.060 1.00 81.88 78 MET A CA 1
ATOM 581 C C . MET A 1 78 ? -5.990 -8.168 8.791 1.00 81.88 78 MET A C 1
ATOM 583 O O . MET A 1 78 ? -6.292 -8.345 9.972 1.00 81.88 78 MET A O 1
ATOM 587 N N . LEU A 1 79 ? -6.376 -7.087 8.113 1.00 80.12 79 LEU A N 1
ATOM 588 C CA . LEU A 1 79 ? -7.195 -6.014 8.679 1.00 80.12 79 LEU A CA 1
ATOM 589 C C . LEU A 1 79 ? -8.660 -6.431 8.866 1.00 80.12 79 LEU A C 1
ATOM 591 O O . LEU A 1 79 ? -9.226 -6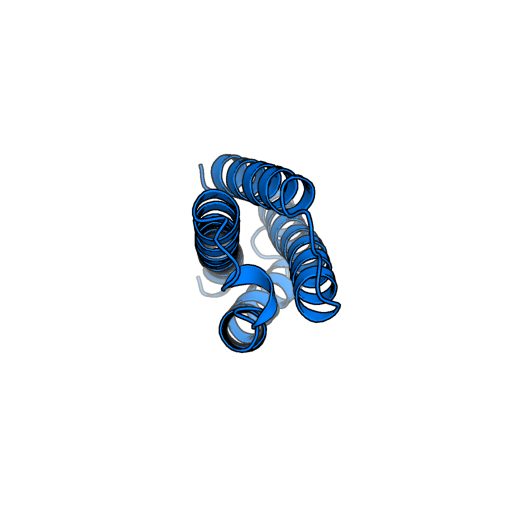.208 9.932 1.00 80.12 79 LEU A O 1
ATOM 595 N N . LEU A 1 80 ? -9.264 -7.109 7.887 1.00 77.62 80 LEU A N 1
ATOM 596 C CA . LEU A 1 80 ? -10.653 -7.578 7.981 1.00 77.62 80 LEU A CA 1
ATOM 597 C C . LEU A 1 80 ? -10.842 -8.629 9.083 1.00 77.62 80 LEU A C 1
ATOM 599 O O . LEU A 1 80 ? -11.860 -8.635 9.771 1.00 77.62 80 LEU A O 1
ATOM 603 N N . SER A 1 81 ? -9.834 -9.475 9.314 1.00 74.19 81 SER A N 1
ATOM 604 C CA . SER A 1 81 ? -9.834 -10.439 10.426 1.00 74.19 81 SER A CA 1
ATOM 605 C C . SER A 1 81 ? -9.744 -9.784 11.812 1.00 74.19 81 SER A C 1
ATOM 607 O O . SER A 1 81 ? -9.896 -10.457 12.833 1.00 74.19 81 SER A O 1
ATOM 609 N N . VAL A 1 82 ? -9.484 -8.475 11.865 1.00 67.81 82 VAL A N 1
ATOM 610 C CA . VAL A 1 82 ? -9.360 -7.681 13.085 1.00 67.81 82 VAL A CA 1
ATOM 611 C C . VAL A 1 82 ? -10.394 -6.573 13.046 1.00 67.81 82 VAL A C 1
ATOM 613 O O . VAL A 1 82 ? -10.078 -5.400 13.142 1.00 67.81 82 VAL A O 1
ATOM 616 N N . ILE A 1 83 ? -11.671 -6.930 12.980 1.00 63.69 83 ILE A N 1
ATOM 617 C CA . ILE A 1 83 ? -12.679 -6.084 13.618 1.00 63.69 83 ILE A CA 1
ATOM 618 C C . ILE A 1 83 ? -12.568 -6.432 15.101 1.00 63.69 83 ILE A C 1
ATOM 620 O O . ILE A 1 83 ? -13.084 -7.477 15.509 1.00 63.69 83 ILE A O 1
ATOM 624 N N . PRO A 1 84 ? -11.811 -5.669 15.915 1.00 58.62 84 PRO A N 1
ATOM 625 C CA . PRO A 1 84 ? -11.609 -6.036 17.301 1.00 58.62 84 PRO A CA 1
ATOM 626 C C . PRO A 1 84 ? -12.977 -6.185 17.955 1.00 58.62 84 PRO A C 1
ATOM 628 O O . PRO A 1 84 ? -13.800 -5.273 17.961 1.00 58.62 84 PRO A O 1
ATOM 631 N N . THR A 1 85 ? -13.193 -7.339 18.568 1.00 56.50 85 THR A N 1
ATOM 632 C CA . THR A 1 85 ? -14.310 -7.591 19.481 1.00 56.50 85 THR A CA 1
ATOM 633 C C . THR A 1 85 ? -14.394 -6.519 20.577 1.00 56.50 85 THR A C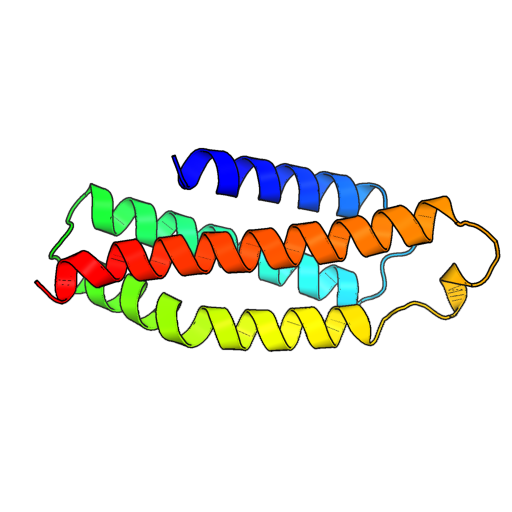 1
ATOM 635 O O . THR A 1 85 ? -15.474 -6.262 21.094 1.00 56.50 85 THR A O 1
ATOM 638 N N . LYS A 1 86 ? -13.288 -5.805 20.852 1.00 52.59 86 LYS A N 1
ATOM 639 C CA . LYS A 1 86 ? -13.219 -4.617 21.721 1.00 52.59 86 LYS A CA 1
ATOM 640 C C . LYS A 1 86 ? -13.769 -3.305 21.123 1.00 52.59 86 LYS A C 1
ATOM 642 O O . LYS A 1 86 ? -14.065 -2.410 21.900 1.00 52.59 86 LYS A O 1
ATOM 647 N N . LEU A 1 87 ? -13.933 -3.168 19.798 1.00 56.06 87 LEU A N 1
ATOM 648 C CA . LEU A 1 87 ? -14.649 -2.032 19.175 1.00 56.06 87 LEU A CA 1
ATOM 649 C C . LEU A 1 87 ? -16.175 -2.202 19.223 1.00 56.06 87 LEU A C 1
ATOM 651 O O . LEU A 1 87 ? -16.891 -1.235 18.986 1.00 56.06 87 LEU A O 1
ATOM 655 N N . ARG A 1 88 ? -16.692 -3.401 19.547 1.00 58.09 88 ARG A N 1
ATOM 656 C CA . ARG A 1 88 ? -18.144 -3.622 19.701 1.00 58.09 88 ARG A CA 1
ATOM 657 C C . ARG A 1 88 ? -18.748 -2.889 20.901 1.00 58.09 88 ARG A C 1
ATOM 659 O O . ARG A 1 88 ? -19.963 -2.745 20.955 1.00 58.09 88 ARG A O 1
ATOM 666 N N . ALA A 1 89 ? -17.933 -2.394 21.831 1.00 56.66 89 ALA A N 1
ATOM 667 C CA . ALA A 1 89 ? -18.398 -1.568 22.936 1.00 56.66 89 ALA A CA 1
ATOM 668 C C . ALA A 1 89 ? -18.543 -0.094 22.489 1.00 56.66 89 ALA A C 1
ATOM 670 O O . ALA A 1 89 ? -17.629 0.708 22.641 1.00 56.66 89 ALA A O 1
ATOM 671 N N . ASN A 1 90 ? -19.70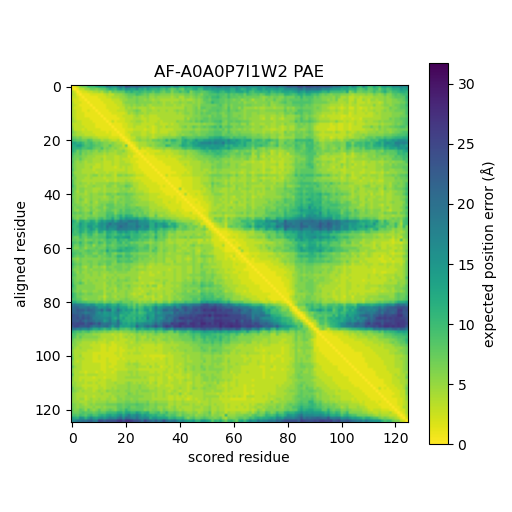3 0.238 21.912 1.00 58.06 90 ASN A N 1
ATOM 672 C CA . ASN A 1 90 ? -20.323 1.571 21.776 1.00 58.06 90 ASN A CA 1
ATOM 673 C C . ASN A 1 90 ? -19.614 2.742 21.063 1.00 58.06 90 ASN A C 1
ATOM 675 O O . ASN A 1 90 ? -20.269 3.760 20.841 1.00 58.06 90 ASN A O 1
ATOM 679 N N . ASP A 1 91 ? -18.364 2.641 20.618 1.00 73.50 91 ASP A N 1
ATOM 680 C CA . ASP A 1 91 ? -17.665 3.794 20.027 1.00 73.50 91 ASP A CA 1
ATOM 681 C C . ASP A 1 91 ? -17.751 3.792 18.482 1.00 73.50 91 ASP A C 1
ATOM 683 O O . ASP A 1 91 ? -16.789 3.480 17.773 1.00 73.50 91 ASP A O 1
ATOM 687 N N . ARG A 1 92 ? -18.939 4.122 17.934 1.00 77.69 92 ARG A N 1
ATOM 688 C CA . ARG A 1 92 ? -19.217 4.167 16.472 1.00 77.69 92 ARG A CA 1
ATOM 689 C C . ARG A 1 92 ? -18.165 4.965 15.692 1.00 77.69 92 ARG A C 1
ATOM 691 O O . ARG A 1 92 ? -17.816 4.600 14.571 1.00 77.69 92 ARG A O 1
ATOM 698 N N . LEU A 1 93 ? -17.623 6.017 16.305 1.00 81.38 93 LEU A N 1
ATOM 699 C CA . LEU A 1 93 ? -16.564 6.844 15.732 1.00 81.38 93 LEU A CA 1
ATOM 700 C C . LEU A 1 93 ? -15.266 6.054 15.505 1.00 81.38 93 LEU A C 1
ATOM 702 O O . LEU A 1 93 ? -14.626 6.211 14.471 1.00 81.38 93 LEU A O 1
ATOM 706 N N . GLN A 1 94 ? -14.877 5.181 16.436 1.00 79.44 94 GLN A N 1
ATOM 707 C CA . GLN A 1 94 ? -13.666 4.369 16.293 1.00 79.44 94 GLN A CA 1
ATOM 708 C C . GLN A 1 94 ? -13.833 3.279 15.227 1.00 79.44 94 GLN A C 1
ATOM 710 O O . GLN A 1 94 ? -12.884 2.999 14.498 1.00 79.44 94 GLN A O 1
ATOM 715 N N . ILE A 1 95 ? -15.037 2.710 15.086 1.00 80.19 95 ILE A N 1
ATOM 716 C CA . ILE A 1 95 ? -15.358 1.796 13.978 1.00 80.19 95 ILE A CA 1
ATOM 717 C C . ILE A 1 95 ? -15.224 2.533 12.642 1.00 80.19 95 ILE A C 1
ATOM 719 O O . ILE A 1 95 ? -14.589 2.022 11.725 1.00 80.19 95 ILE A O 1
ATOM 723 N N . LEU A 1 96 ? -15.757 3.753 12.546 1.00 84.31 96 LEU A N 1
ATOM 724 C CA . LEU A 1 96 ? -15.691 4.554 11.325 1.00 84.31 96 LEU A CA 1
ATOM 725 C C . LEU A 1 96 ? -14.249 4.943 10.965 1.00 84.31 96 LEU A C 1
ATOM 727 O O . LEU A 1 96 ? -13.857 4.810 9.810 1.00 84.31 96 LEU A O 1
ATOM 731 N N . ILE A 1 97 ? -13.430 5.331 11.950 1.00 85.50 97 ILE A N 1
ATOM 732 C CA . ILE A 1 97 ? -11.991 5.582 11.757 1.00 85.50 97 ILE A CA 1
ATOM 733 C C . ILE A 1 97 ? -11.272 4.308 11.293 1.00 85.50 97 ILE A C 1
ATOM 735 O O . ILE A 1 97 ? -10.412 4.376 10.417 1.00 85.50 97 ILE A O 1
ATOM 739 N N . TYR A 1 98 ? -11.623 3.146 11.849 1.00 83.44 98 TYR A N 1
ATOM 740 C CA . TYR A 1 98 ? -11.0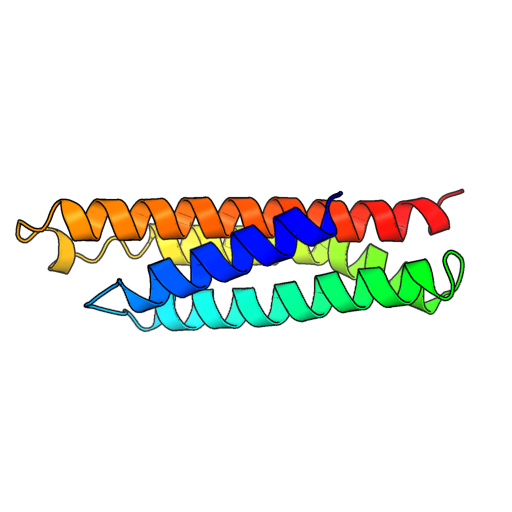22 1.870 11.467 1.00 83.44 98 TYR A CA 1
ATOM 741 C C . TYR A 1 98 ? -11.374 1.465 10.030 1.00 83.44 98 TYR A C 1
ATOM 743 O O . TYR A 1 98 ? -10.496 1.088 9.258 1.00 83.44 98 TYR A O 1
ATOM 751 N N . VAL A 1 99 ? -12.641 1.605 9.639 1.00 85.38 99 VAL A N 1
ATOM 752 C CA . VAL A 1 99 ? -13.085 1.364 8.259 1.00 85.38 99 VAL A CA 1
ATOM 753 C C . VAL A 1 99 ? -12.428 2.358 7.302 1.00 85.38 99 VAL A C 1
ATOM 755 O O . VAL A 1 99 ? -11.899 1.948 6.272 1.00 85.38 99 VAL A O 1
ATOM 758 N N . ALA A 1 100 ? -12.372 3.645 7.659 1.00 87.06 100 ALA A N 1
ATOM 759 C CA . ALA A 1 100 ? -11.673 4.656 6.869 1.00 87.06 100 ALA A CA 1
ATOM 760 C C . ALA A 1 100 ? -10.182 4.322 6.702 1.00 87.06 100 ALA A C 1
ATOM 762 O O . ALA A 1 100 ? -9.630 4.513 5.621 1.00 87.06 100 ALA A O 1
ATOM 763 N N . PHE A 1 101 ? -9.537 3.775 7.738 1.00 87.06 101 PHE A N 1
ATOM 764 C CA . PHE A 1 101 ? -8.155 3.304 7.658 1.00 87.06 101 PHE A CA 1
ATOM 765 C C . PHE A 1 101 ? -8.006 2.156 6.651 1.00 87.06 101 PHE A C 1
ATOM 767 O O . PHE A 1 101 ? -7.112 2.212 5.811 1.00 87.06 101 PHE A O 1
ATOM 774 N N . ILE A 1 102 ? -8.899 1.161 6.673 1.00 86.31 102 ILE A N 1
ATOM 775 C CA . ILE A 1 102 ? -8.901 0.061 5.692 1.00 86.31 102 ILE A CA 1
ATOM 776 C C . ILE A 1 102 ? -9.065 0.601 4.266 1.00 86.31 102 ILE A C 1
ATOM 778 O O . ILE A 1 102 ? -8.306 0.227 3.375 1.00 86.31 102 ILE A O 1
ATOM 782 N N . VAL A 1 103 ? -10.012 1.516 4.046 1.00 88.06 103 VAL A N 1
ATOM 783 C CA . VAL A 1 103 ? -10.240 2.124 2.725 1.00 88.06 103 VAL A CA 1
ATOM 784 C C . VAL A 1 103 ? -9.008 2.902 2.258 1.00 88.06 103 VAL A C 1
ATOM 786 O O . VAL A 1 103 ? -8.567 2.726 1.123 1.00 88.06 103 VAL A O 1
ATOM 789 N N . ALA A 1 104 ? -8.404 3.708 3.135 1.00 86.50 104 ALA A N 1
ATOM 790 C CA . ALA A 1 104 ? -7.178 4.439 2.825 1.00 86.50 104 ALA A CA 1
ATOM 791 C C . ALA A 1 104 ? -6.014 3.493 2.478 1.00 86.50 104 ALA A C 1
ATOM 793 O O . ALA A 1 104 ? -5.242 3.777 1.564 1.00 86.50 104 ALA A O 1
ATOM 794 N N . ARG A 1 105 ? -5.908 2.343 3.160 1.00 85.69 105 ARG A N 1
ATOM 795 C CA . ARG A 1 105 ? -4.911 1.304 2.855 1.00 85.69 105 ARG A CA 1
ATOM 796 C C . ARG A 1 105 ? -5.134 0.684 1.480 1.00 85.69 105 ARG A C 1
ATOM 798 O O . ARG A 1 105 ? -4.189 0.609 0.702 1.00 85.69 105 ARG A O 1
ATOM 805 N N . ILE A 1 106 ? -6.367 0.300 1.151 1.00 85.56 106 ILE A N 1
ATOM 806 C CA . ILE A 1 106 ? -6.708 -0.246 -0.173 1.00 85.56 106 ILE A CA 1
ATOM 807 C C . ILE A 1 106 ? -6.380 0.769 -1.273 1.00 85.56 106 ILE A C 1
ATOM 809 O O . ILE A 1 106 ? -5.743 0.416 -2.264 1.00 85.56 106 ILE A O 1
ATOM 813 N N . ALA A 1 107 ? -6.743 2.039 -1.080 1.00 85.25 107 ALA A N 1
ATOM 814 C CA . ALA A 1 107 ? -6.406 3.100 -2.025 1.00 85.25 107 ALA A CA 1
ATOM 815 C C . ALA A 1 107 ? -4.886 3.211 -2.233 1.00 85.25 107 ALA A C 1
ATOM 817 O O . ALA A 1 107 ? -4.421 3.295 -3.368 1.00 85.25 107 ALA A O 1
ATOM 818 N N . LEU A 1 108 ? -4.101 3.133 -1.157 1.00 84.88 108 LEU A N 1
ATOM 819 C CA . LEU A 1 108 ? -2.642 3.182 -1.223 1.00 84.88 108 LEU A CA 1
ATOM 820 C C . LEU A 1 108 ? -2.056 2.007 -2.018 1.00 84.88 108 LEU A C 1
ATOM 822 O O . LEU A 1 108 ? -1.159 2.208 -2.832 1.00 84.88 108 LEU A O 1
ATOM 826 N N . HIS A 1 109 ? -2.596 0.802 -1.839 1.00 84.69 109 HIS A N 1
ATOM 827 C CA . HIS A 1 109 ? -2.203 -0.383 -2.603 1.00 84.69 109 HIS A CA 1
ATOM 828 C C . HIS A 1 109 ? -2.503 -0.268 -4.101 1.00 84.69 109 HIS A C 1
ATOM 830 O O . HIS A 1 109 ? -1.671 -0.649 -4.927 1.00 84.69 109 HIS A O 1
ATOM 836 N N . ILE A 1 110 ? -3.669 0.274 -4.460 1.00 84.50 110 ILE A N 1
ATOM 837 C CA . ILE A 1 110 ? -4.049 0.515 -5.859 1.00 84.50 110 ILE A CA 1
ATOM 838 C C . ILE A 1 110 ? -3.099 1.538 -6.487 1.00 84.50 110 ILE A C 1
ATOM 840 O O . ILE A 1 110 ? -2.577 1.315 -7.577 1.00 84.50 110 ILE A O 1
ATOM 844 N N . MET A 1 111 ? -2.820 2.631 -5.775 1.00 83.50 111 MET A N 1
ATOM 845 C CA . MET A 1 111 ? -1.929 3.692 -6.247 1.00 83.50 111 MET A CA 1
ATOM 846 C C . MET A 1 111 ? -0.480 3.211 -6.392 1.00 83.50 111 MET A C 1
ATOM 848 O O . MET A 1 111 ? 0.163 3.512 -7.396 1.00 83.50 111 MET A O 1
ATOM 852 N N . ALA A 1 112 ? 0.028 2.432 -5.431 1.00 81.44 112 ALA A N 1
ATOM 853 C CA . ALA A 1 112 ? 1.351 1.816 -5.516 1.00 81.44 112 ALA A CA 1
ATOM 854 C C . ALA A 1 112 ? 1.434 0.827 -6.689 1.00 81.44 112 ALA A C 1
ATOM 856 O O . ALA A 1 112 ? 2.395 0.852 -7.454 1.00 81.44 112 ALA A O 1
ATOM 857 N N . GLY A 1 113 ? 0.390 0.020 -6.895 1.00 83.94 113 GLY A N 1
ATOM 858 C CA . GLY A 1 113 ? 0.283 -0.868 -8.051 1.00 83.94 113 GLY A CA 1
ATOM 859 C C . GLY A 1 113 ? 0.346 -0.101 -9.368 1.00 83.94 113 GLY A C 1
ATOM 860 O O . GLY A 1 113 ? 1.164 -0.427 -10.221 1.00 83.94 113 GLY A O 1
ATOM 861 N N . ALA A 1 114 ? -0.449 0.961 -9.510 1.00 83.75 114 ALA A N 1
ATOM 862 C CA . ALA A 1 114 ? -0.442 1.809 -10.701 1.00 83.75 114 ALA A CA 1
ATOM 863 C C . ALA A 1 114 ? 0.941 2.420 -10.980 1.00 83.75 114 ALA A C 1
ATOM 865 O O . ALA A 1 114 ? 1.355 2.500 -12.134 1.00 83.75 114 ALA A O 1
ATOM 866 N N . VAL A 1 115 ? 1.679 2.803 -9.934 1.00 82.56 115 VAL A N 1
ATOM 867 C CA . VAL A 1 115 ? 3.063 3.278 -10.049 1.00 82.56 115 VAL A CA 1
ATOM 868 C C . VAL A 1 115 ? 3.995 2.190 -10.590 1.00 82.56 115 VAL A C 1
ATOM 870 O O . VAL A 1 115 ? 4.766 2.460 -11.508 1.00 82.56 115 VAL A O 1
ATOM 873 N N . HIS A 1 116 ? 3.916 0.967 -10.064 1.00 83.06 116 HIS A N 1
ATOM 874 C CA . HIS A 1 116 ? 4.735 -0.148 -10.544 1.00 83.06 116 HIS A CA 1
ATOM 875 C C . HIS A 1 116 ? 4.388 -0.552 -11.985 1.00 83.06 116 HIS A C 1
ATOM 877 O O . HIS A 1 116 ? 5.290 -0.815 -12.775 1.00 83.06 116 HIS A O 1
ATOM 883 N N . TYR A 1 117 ? 3.105 -0.535 -12.354 1.00 82.81 117 TYR A N 1
ATOM 884 C CA . TYR A 1 117 ? 2.662 -0.782 -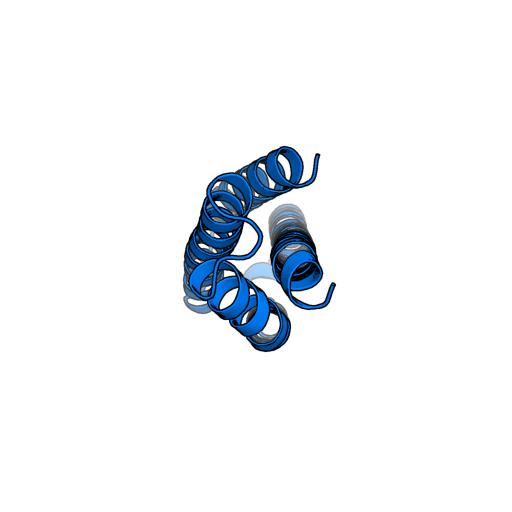13.730 1.00 82.81 117 TYR A CA 1
ATOM 885 C C . TYR A 1 117 ? 3.150 0.290 -14.698 1.00 82.81 117 TYR A C 1
ATOM 887 O O . TYR A 1 117 ? 3.676 -0.037 -15.757 1.00 82.81 117 TYR A O 1
ATOM 895 N N . TRP A 1 118 ? 3.013 1.566 -14.331 1.00 81.88 118 TRP A N 1
ATOM 896 C CA . TRP A 1 118 ? 3.552 2.668 -15.121 1.00 81.88 118 TRP A CA 1
ATOM 897 C C . TRP A 1 118 ? 5.062 2.508 -15.307 1.00 81.88 118 TRP A C 1
ATOM 899 O O . TRP A 1 118 ? 5.549 2.574 -16.431 1.00 81.88 118 TRP A O 1
ATOM 909 N N . ALA A 1 119 ? 5.784 2.185 -14.234 1.00 77.62 119 ALA A N 1
ATOM 910 C CA . ALA A 1 119 ? 7.216 1.936 -14.287 1.00 77.62 119 ALA A CA 1
ATOM 911 C C . ALA A 1 119 ? 7.594 0.783 -15.229 1.00 77.62 119 ALA A C 1
ATOM 913 O O . ALA A 1 119 ? 8.511 0.916 -16.035 1.00 77.62 119 ALA A O 1
ATOM 914 N N . PHE A 1 120 ? 6.867 -0.332 -15.153 1.00 81.88 120 PHE A N 1
ATOM 915 C CA . PHE A 1 120 ? 7.110 -1.509 -15.983 1.00 81.88 120 PHE A CA 1
ATOM 916 C C . PHE A 1 120 ? 6.699 -1.306 -17.449 1.00 81.88 120 PHE A C 1
ATOM 918 O O . PHE A 1 120 ? 7.305 -1.900 -18.335 1.00 81.88 120 PHE A O 1
ATOM 925 N N . SER A 1 121 ? 5.719 -0.439 -17.729 1.00 80.75 121 SER A N 1
ATOM 926 C CA . SER A 1 121 ? 5.233 -0.202 -19.096 1.00 80.75 121 SER A CA 1
ATOM 927 C C . SER A 1 121 ? 6.309 0.340 -20.045 1.00 80.75 121 SER A C 1
ATOM 929 O O . SER A 1 121 ? 6.290 0.004 -21.222 1.00 80.75 121 SER A O 1
ATOM 931 N N . TYR A 1 122 ? 7.297 1.090 -19.539 1.00 75.94 122 TYR A N 1
ATOM 932 C CA . TYR A 1 122 ? 8.443 1.573 -20.327 1.00 75.94 122 TYR A CA 1
ATOM 933 C C . TYR A 1 122 ? 9.431 0.476 -20.735 1.00 75.94 122 TYR A C 1
ATOM 935 O O . TYR A 1 122 ? 10.287 0.712 -21.579 1.00 75.94 122 TYR A O 1
ATOM 943 N N . CYS A 1 123 ? 9.327 -0.705 -20.130 1.00 74.38 123 CYS A N 1
ATOM 944 C CA . CYS A 1 123 ? 10.212 -1.842 -20.368 1.00 74.38 123 CYS A CA 1
ATOM 945 C C . CYS A 1 123 ? 9.623 -2.878 -21.328 1.00 74.38 123 CYS A C 1
ATOM 947 O O . CYS A 1 123 ? 10.302 -3.836 -21.687 1.00 74.38 123 CYS A O 1
ATOM 949 N N . THR A 1 124 ? 8.350 -2.718 -21.688 1.00 68.50 124 THR A N 1
ATOM 950 C CA . THR A 1 124 ? 7.619 -3.590 -22.617 1.00 68.50 124 THR A CA 1
ATOM 951 C C . THR A 1 124 ? 7.380 -2.939 -23.986 1.00 68.50 124 THR A C 1
ATOM 953 O O . THR A 1 124 ? 6.674 -3.523 -24.804 1.00 68.50 124 THR A O 1
ATOM 956 N N . ILE A 1 125 ? 7.918 -1.732 -24.205 1.00 59.84 125 ILE A N 1
ATOM 957 C CA . ILE A 1 125 ? 7.924 -0.991 -25.482 1.00 59.84 125 ILE A CA 1
ATOM 958 C C . ILE A 1 125 ? 9.239 -1.294 -26.196 1.00 59.84 125 ILE A C 1
ATOM 960 O O . ILE A 1 125 ? 9.189 -1.540 -27.419 1.00 59.84 125 ILE A O 1
#

Secondary structure (DSSP, 8-state):
-HHHHHHHHHHHHHHHHHH-SS--HHHHHHHHHHHHHHHHHHHHHHHHHH-TT-HHHHHHHHHHHHHHHHHHHHHHHHHHTT--GGGGSS-HHHHHHHHHHHHHHHHHHHHHHHHHHHHHHTT--

Mean predicted aligned error: 6.74 Å

Sequence (125 aa):
MTWLALLLTSAIAGMLYYKIKVRPRRVRISFYVGVIQLGLGSLSALATTIAPISPISCVIGGVGVYINPIITLIDVVMLLSVIPTKLRANDRLQILIYVAFIVARIALHIMAGAVHYWAFSYCTI

Nearest PDB structures (foldseek):
  8fih-assembly1_C  TM=6.004E-01  e=2.533E+00  synthetic construct
  2uxw-assembly1_A-2  TM=4.507E-01  e=4.905E+00  Homo sapiens
  3b96-assembly1_A-2  TM=4.561E-01  e=7.001E+00  Homo sapiens
  8qae-assembly1_A  TM=4.554E-01  e=9.499E+00  synthetic construct

Foldseek 3Di:
DLVVVLVVLLVL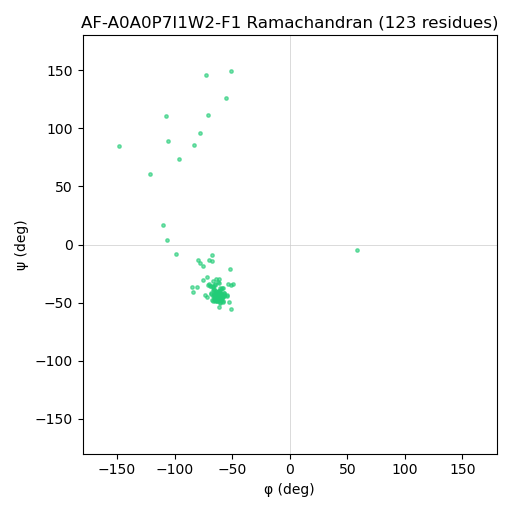LVVLLVVQPDQDPLNVVLNVLLVVLSVLLVVLVVCCVVPLQDPVNQVSLVCQLVVLVVSLVVSLVSLVVPPPPVVVPPDVVNVVSSVSSSVSSNSSSVSSNVSSPVSNVSNVD